Protein AF-A0A7J2KMY1-F1 (afdb_monomer_lite)

Sequence (75 aa):
MVANIIFSYALIPQIYSGFKTKKGLIEMQTSTIMALGLYAVAIAFLSLDLYFSAIMVSVSGTLWVILLIQKIKYQ

Secondary structure (DSSP, 8-state):
-HHHHHHHHHHHHHHHHHHHHT---S-HHHHHHHHHHHHHHHHHHHHTT-HHHHHHHHHHHHHHHHHHHHHHHH-

Radius of gyration: 12.86 Å; chains: 1; bounding box: 29×18×36 Å

Foldseek 3Di:
DVVLVVVLVVLVVVLVVLVVVLALPDDLVVLVCQLVVLQVVLVVCVVVVVPVSSVSSNSSSVSSVSSNVSNVRRD

pLDDT: mean 91.56, std 5.32, range [67.38, 97.31]

Structure (mmCIF, N/CA/C/O backbone):
data_AF-A0A7J2KMY1-F1
#
_entry.id   AF-A0A7J2KMY1-F1
#
loop_
_atom_site.group_PDB
_atom_site.id
_atom_site.type_symbol
_atom_site.label_atom_id
_atom_site.label_alt_id
_atom_site.label_comp_id
_atom_site.label_asym_id
_atom_site.label_entity_id
_atom_site.label_seq_id
_atom_site.pdbx_PDB_ins_code
_atom_site.Cartn_x
_atom_site.Cartn_y
_atom_site.Cartn_z
_atom_site.occupancy
_atom_site.B_iso_or_equiv
_atom_site.auth_seq_id
_atom_site.auth_comp_id
_atom_site.auth_asym_id
_atom_site.auth_atom_id
_atom_site.pdbx_PDB_model_num
ATOM 1 N N . MET A 1 1 ? 8.226 8.860 -10.184 1.00 70.19 1 MET A N 1
ATOM 2 C CA . MET A 1 1 ? 8.738 8.171 -8.974 1.00 70.19 1 MET A CA 1
ATOM 3 C C . MET A 1 1 ? 8.650 8.993 -7.709 1.00 70.19 1 MET A C 1
ATOM 5 O O . MET A 1 1 ? 8.036 8.518 -6.766 1.00 70.19 1 MET A O 1
ATOM 9 N N . VAL A 1 2 ? 9.211 10.205 -7.690 1.00 80.12 2 VAL A N 1
ATOM 10 C CA . VAL A 1 2 ? 9.166 11.097 -6.516 1.00 80.12 2 VAL A CA 1
ATOM 11 C C . VAL A 1 2 ? 7.733 11.279 -5.994 1.00 80.12 2 VAL A C 1
ATOM 13 O O . VAL A 1 2 ? 7.493 11.131 -4.803 1.00 80.12 2 VAL A O 1
ATOM 16 N N . ALA A 1 3 ? 6.756 11.450 -6.892 1.00 82.12 3 ALA A N 1
ATOM 17 C CA . ALA A 1 3 ? 5.339 11.512 -6.525 1.00 82.12 3 ALA A CA 1
ATOM 18 C C . ALA A 1 3 ? 4.834 10.264 -5.770 1.00 82.12 3 ALA A C 1
ATOM 20 O O . ALA A 1 3 ? 4.122 10.395 -4.783 1.00 82.12 3 ALA A O 1
ATOM 21 N N . ASN A 1 4 ? 5.243 9.055 -6.176 1.00 82.50 4 ASN A N 1
ATOM 22 C CA . ASN A 1 4 ? 4.821 7.813 -5.518 1.00 82.50 4 ASN A CA 1
ATOM 23 C C . ASN A 1 4 ?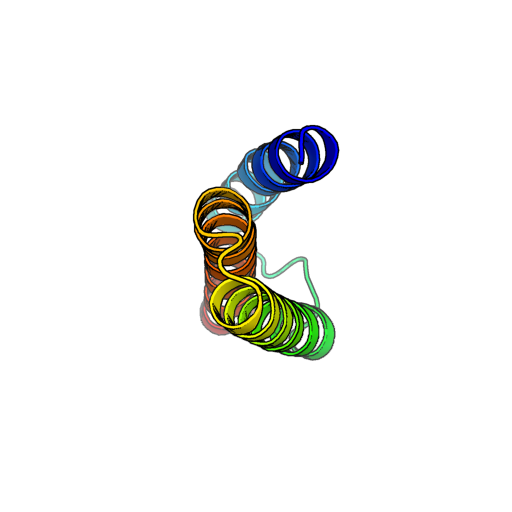 5.402 7.694 -4.096 1.00 82.50 4 ASN A C 1
ATOM 25 O O . ASN A 1 4 ? 4.723 7.228 -3.186 1.00 82.50 4 ASN A O 1
ATOM 29 N N . ILE A 1 5 ? 6.627 8.180 -3.874 1.00 86.19 5 ILE A N 1
ATOM 30 C CA . ILE A 1 5 ? 7.214 8.263 -2.526 1.00 86.19 5 ILE A CA 1
ATOM 31 C C . ILE A 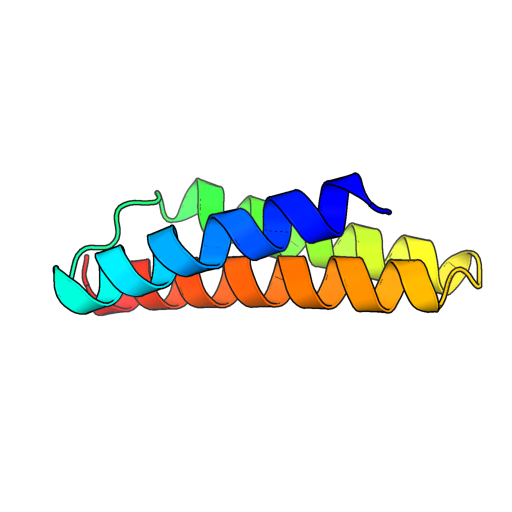1 5 ? 6.360 9.169 -1.637 1.00 86.19 5 ILE A C 1
ATOM 33 O O . ILE A 1 5 ? 5.992 8.775 -0.533 1.00 86.19 5 ILE A O 1
ATOM 37 N N . ILE A 1 6 ? 6.005 10.355 -2.138 1.00 89.12 6 ILE A N 1
ATOM 38 C CA . ILE A 1 6 ? 5.203 11.336 -1.399 1.00 89.12 6 ILE A CA 1
ATOM 39 C C . ILE A 1 6 ? 3.815 10.766 -1.077 1.00 89.12 6 ILE A C 1
ATOM 41 O O . ILE A 1 6 ? 3.367 10.851 0.065 1.00 89.12 6 ILE A O 1
ATOM 45 N N . PHE A 1 7 ? 3.154 10.127 -2.046 1.00 87.12 7 PHE A N 1
ATOM 46 C CA . PHE A 1 7 ? 1.848 9.497 -1.830 1.00 87.12 7 PHE A CA 1
ATOM 47 C C . PHE A 1 7 ? 1.915 8.326 -0.850 1.00 87.12 7 PHE A C 1
ATOM 49 O O . PHE A 1 7 ? 1.062 8.210 0.026 1.00 87.12 7 PHE A O 1
ATOM 56 N N . SER A 1 8 ? 2.956 7.500 -0.937 1.00 87.75 8 SER A N 1
ATOM 57 C CA . SER A 1 8 ? 3.171 6.400 0.007 1.00 87.75 8 SER A CA 1
ATOM 58 C C . SER A 1 8 ? 3.409 6.925 1.425 1.00 87.75 8 SER A C 1
ATOM 60 O O . SER A 1 8 ? 2.833 6.411 2.380 1.00 87.75 8 SER A O 1
ATOM 62 N N . TYR A 1 9 ? 4.185 8.000 1.573 1.00 89.56 9 TYR A N 1
ATOM 63 C CA . TYR A 1 9 ? 4.391 8.649 2.865 1.00 89.56 9 TYR A CA 1
ATOM 64 C C . TYR A 1 9 ? 3.090 9.233 3.434 1.00 89.56 9 TYR A C 1
ATOM 66 O O . TYR A 1 9 ? 2.817 9.076 4.621 1.00 89.56 9 TYR A O 1
ATOM 74 N N . ALA A 1 10 ? 2.244 9.833 2.591 1.00 90.38 10 ALA A N 1
ATOM 75 C CA . ALA A 1 10 ? 0.950 10.382 3.001 1.00 90.38 10 ALA A CA 1
ATOM 76 C C . ALA A 1 10 ? -0.041 9.314 3.511 1.00 90.38 10 ALA A C 1
ATOM 78 O O . ALA A 1 10 ? -0.920 9.627 4.314 1.00 90.38 10 ALA A O 1
ATOM 79 N N . LEU A 1 11 ? 0.111 8.048 3.108 1.00 90.56 11 LEU A N 1
ATOM 80 C CA . LEU A 1 11 ? -0.715 6.941 3.609 1.00 90.56 11 LEU A CA 1
ATOM 81 C C . LEU A 1 11 ? -0.339 6.512 5.034 1.00 90.56 11 LEU A C 1
ATOM 83 O O . LEU A 1 11 ? -1.190 6.003 5.760 1.00 90.56 11 LEU A O 1
ATOM 87 N N . ILE A 1 12 ? 0.900 6.738 5.476 1.00 92.00 12 ILE A N 1
ATOM 88 C CA . ILE A 1 12 ? 1.366 6.358 6.819 1.00 92.00 12 ILE A CA 1
ATOM 89 C C . ILE A 1 12 ? 0.522 6.999 7.940 1.00 92.00 12 ILE A C 1
ATOM 91 O O . ILE A 1 12 ? 0.027 6.254 8.793 1.00 92.00 12 ILE A O 1
ATOM 95 N N . PRO A 1 13 ? 0.293 8.331 7.979 1.00 91.12 13 PRO A N 1
ATOM 96 C CA . PRO A 1 13 ? -0.553 8.935 9.009 1.00 91.12 13 PRO A CA 1
ATOM 97 C C . PRO A 1 13 ? -2.011 8.464 8.924 1.00 91.12 13 PRO A C 1
ATOM 99 O O . PRO A 1 13 ? -2.648 8.306 9.965 1.00 91.12 13 PRO A O 1
ATOM 102 N N . GLN A 1 14 ? -2.525 8.176 7.723 1.00 89.81 14 GLN A N 1
ATOM 103 C CA . GLN A 1 14 ? -3.869 7.618 7.537 1.00 89.81 14 GLN A CA 1
ATOM 104 C C . GLN A 1 14 ? -3.985 6.231 8.180 1.00 89.81 14 GLN A C 1
ATOM 106 O O . GLN A 1 14 ? -4.907 5.978 8.957 1.00 89.81 14 GLN A O 1
ATOM 111 N N . ILE A 1 15 ? -3.011 5.356 7.915 1.00 92.12 15 ILE A N 1
ATOM 112 C CA . ILE A 1 15 ? -2.923 4.021 8.512 1.00 92.12 15 ILE A CA 1
ATOM 113 C C . ILE A 1 15 ? -2.841 4.135 10.038 1.00 92.12 15 ILE A C 1
ATOM 115 O O . ILE A 1 15 ? -3.639 3.515 10.745 1.00 92.12 15 ILE A O 1
ATOM 119 N N . TYR A 1 16 ? -1.926 4.959 10.556 1.00 92.50 16 TYR A N 1
ATOM 120 C CA . TYR A 1 16 ? -1.751 5.158 11.996 1.00 92.50 16 TYR A CA 1
ATOM 121 C C . TYR A 1 16 ? -3.035 5.667 12.669 1.00 92.50 16 TYR A C 1
ATOM 123 O O . TYR A 1 16 ? -3.469 5.113 13.682 1.00 92.50 16 TYR A O 1
ATOM 131 N N . SER A 1 17 ? -3.680 6.681 12.086 1.00 92.00 17 SER A N 1
ATOM 132 C CA . SER A 1 17 ? -4.930 7.249 12.598 1.00 92.00 17 SER A CA 1
ATOM 133 C C . SER A 1 17 ? -6.065 6.222 12.621 1.00 92.00 17 SER A C 1
ATOM 135 O O . SER A 1 17 ? -6.765 6.100 13.631 1.00 92.00 17 SER A O 1
ATOM 137 N N . GLY A 1 18 ? -6.216 5.418 11.563 1.00 87.88 18 GLY A N 1
ATOM 138 C CA . GLY A 1 18 ? -7.239 4.372 11.507 1.00 87.88 18 GLY A CA 1
ATOM 139 C C . GLY A 1 18 ? -7.035 3.272 12.559 1.00 87.88 18 GLY A C 1
ATOM 140 O O . GLY A 1 18 ? -8.000 2.828 13.179 1.00 87.88 18 GLY A O 1
ATOM 141 N N . PHE A 1 19 ? -5.785 2.890 12.861 1.00 89.62 19 PHE A N 1
ATOM 142 C CA . PHE A 1 19 ? -5.489 1.908 13.913 1.00 89.62 19 PHE A CA 1
ATOM 143 C C . PHE A 1 19 ? -5.706 2.500 15.307 1.00 89.62 19 PHE A C 1
ATOM 145 O O . PHE A 1 19 ? -6.249 1.827 16.183 1.00 89.62 19 PHE A O 1
ATOM 152 N N . LYS A 1 20 ? -5.326 3.768 15.508 1.00 91.69 20 LYS A N 1
ATOM 153 C CA . LYS A 1 20 ? -5.513 4.486 16.775 1.00 91.69 20 LYS A CA 1
ATOM 154 C C . LYS A 1 20 ? -6.991 4.683 17.106 1.00 91.69 20 LYS A C 1
ATOM 156 O O . LYS A 1 20 ? -7.396 4.486 18.248 1.00 91.69 20 LYS A O 1
ATOM 161 N N . THR A 1 21 ? -7.794 5.059 16.115 1.00 91.69 21 THR A N 1
ATOM 162 C CA . THR A 1 21 ? -9.239 5.285 16.276 1.00 91.69 21 THR A CA 1
ATOM 163 C C . THR A 1 21 ? -10.068 4.012 16.138 1.00 91.69 21 THR A C 1
ATOM 165 O O . THR A 1 21 ? -11.261 4.055 16.429 1.00 91.69 21 THR A O 1
ATOM 168 N N . LYS A 1 22 ? -9.444 2.889 15.744 1.00 88.06 22 LYS A N 1
ATOM 169 C CA . LYS A 1 22 ? -10.106 1.611 15.454 1.00 88.06 22 LYS A CA 1
ATOM 170 C C . LYS A 1 22 ? -11.253 1.792 14.456 1.00 88.06 22 LYS A C 1
ATOM 172 O O . LYS A 1 22 ? -12.359 1.328 14.708 1.00 88.06 22 LYS A O 1
ATOM 177 N N . LYS A 1 23 ? -10.988 2.492 13.349 1.00 84.56 23 LYS A N 1
ATOM 178 C CA . LYS A 1 23 ? -11.961 2.733 12.274 1.00 84.56 23 LYS A CA 1
ATOM 179 C C . LYS A 1 23 ? -11.365 2.434 10.907 1.00 84.56 23 LYS A C 1
ATOM 181 O O . LYS A 1 23 ? -10.256 2.867 10.594 1.00 84.56 23 LYS A O 1
ATOM 186 N N . GLY A 1 24 ? -12.144 1.755 10.070 1.00 85.06 24 GLY A N 1
ATOM 187 C CA . GLY A 1 24 ? -11.872 1.597 8.645 1.00 85.06 24 GLY A CA 1
ATOM 188 C C . GLY A 1 24 ? -12.378 2.797 7.846 1.00 85.06 24 GLY A C 1
ATOM 189 O O . GLY A 1 24 ? -13.453 2.732 7.254 1.00 85.06 24 GLY A O 1
ATOM 190 N N . LEU A 1 25 ? -11.622 3.901 7.842 1.00 85.94 25 LEU A N 1
ATOM 191 C CA . LEU A 1 25 ? -12.042 5.160 7.199 1.00 85.94 25 LEU A CA 1
ATOM 192 C C . LEU A 1 25 ? -12.151 5.073 5.669 1.00 85.94 25 LEU A C 1
ATOM 194 O O . LEU A 1 25 ? -12.810 5.904 5.053 1.00 85.94 25 LEU A O 1
ATOM 198 N N . ILE A 1 26 ? -11.475 4.102 5.057 1.00 90.38 26 ILE A N 1
ATOM 199 C CA . ILE A 1 26 ? -11.488 3.891 3.610 1.00 90.38 26 ILE A CA 1
ATOM 200 C C . ILE A 1 26 ? -12.464 2.765 3.286 1.00 90.38 26 ILE A C 1
ATOM 202 O O . ILE A 1 26 ? -12.433 1.705 3.912 1.00 90.38 26 ILE A O 1
ATOM 206 N N . GLU A 1 27 ? -13.300 2.984 2.274 1.00 92.12 27 GLU A N 1
ATOM 207 C CA . GLU A 1 27 ? -14.237 1.974 1.794 1.00 92.12 27 GLU A CA 1
ATOM 208 C C . GLU A 1 27 ? -13.533 0.713 1.282 1.00 92.12 27 GLU A C 1
ATOM 210 O O . GLU A 1 27 ? -12.444 0.749 0.693 1.00 92.12 27 GLU A O 1
ATOM 215 N N . MET A 1 28 ? -14.182 -0.434 1.494 1.00 90.50 28 MET A N 1
ATOM 216 C CA . MET A 1 28 ? -13.605 -1.733 1.144 1.00 90.50 28 MET A CA 1
ATOM 217 C C . MET A 1 28 ? -13.361 -1.841 -0.365 1.00 90.50 28 MET A C 1
ATOM 219 O O . MET A 1 28 ? -12.299 -2.293 -0.788 1.00 90.50 28 MET A O 1
ATOM 223 N N . GLN A 1 29 ? -14.301 -1.362 -1.185 1.00 92.25 29 GLN A N 1
ATOM 224 C CA . GLN A 1 29 ? -14.157 -1.359 -2.643 1.00 92.25 29 GLN A CA 1
ATOM 225 C C . GLN A 1 29 ? -12.957 -0.514 -3.086 1.00 92.25 29 GLN A C 1
ATOM 227 O O . GLN A 1 29 ? -12.120 -0.992 -3.849 1.00 92.25 29 GLN A O 1
ATOM 232 N N . THR A 1 30 ? -12.818 0.701 -2.545 1.00 93.12 30 THR A N 1
ATOM 233 C CA . THR A 1 30 ? -11.709 1.609 -2.867 1.00 93.12 30 THR A CA 1
ATOM 234 C C . THR A 1 30 ? -10.361 0.990 -2.519 1.00 93.12 30 THR A C 1
ATOM 236 O O . THR A 1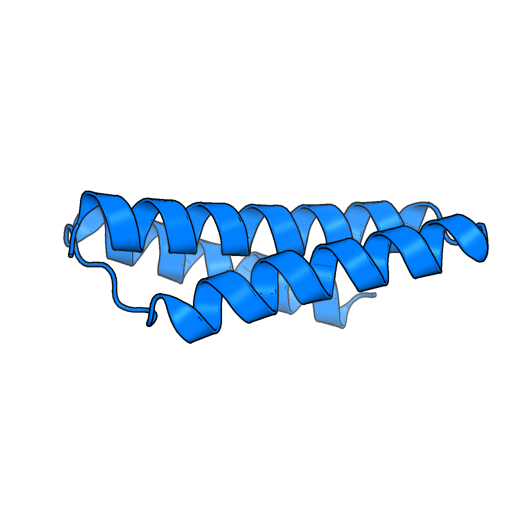 30 ? -9.465 0.955 -3.358 1.00 93.12 30 THR A O 1
ATOM 239 N N . SER A 1 31 ? -10.217 0.459 -1.302 1.00 92.94 31 SER A N 1
ATOM 240 C CA . SER A 1 31 ? -8.957 -0.155 -0.867 1.00 92.94 31 SER A CA 1
ATOM 241 C C . SER A 1 31 ? -8.607 -1.419 -1.660 1.00 92.94 31 SER A C 1
ATOM 243 O O . SER A 1 31 ? -7.440 -1.622 -1.990 1.00 92.94 31 SER A O 1
ATOM 245 N N . THR A 1 32 ? -9.609 -2.217 -2.045 1.00 94.12 32 THR A N 1
ATOM 246 C CA . THR A 1 32 ? -9.415 -3.436 -2.849 1.00 94.12 32 THR A CA 1
ATOM 247 C C . THR A 1 32 ? -8.967 -3.109 -4.268 1.00 94.12 32 THR A C 1
ATOM 249 O O . THR A 1 32 ? -7.955 -3.637 -4.731 1.00 94.12 32 THR A O 1
ATOM 252 N N . ILE A 1 33 ? -9.691 -2.216 -4.954 1.00 96.69 33 ILE A N 1
ATOM 253 C CA . ILE A 1 33 ? -9.386 -1.832 -6.338 1.00 96.69 33 ILE A CA 1
ATOM 254 C C . ILE A 1 33 ? -8.008 -1.167 -6.406 1.00 96.69 33 ILE A C 1
ATOM 256 O O . ILE A 1 33 ? -7.218 -1.498 -7.288 1.00 96.69 33 ILE A O 1
ATOM 260 N N . MET A 1 34 ? -7.681 -0.289 -5.451 1.00 95.81 34 MET A N 1
ATOM 261 C CA . MET A 1 34 ? -6.372 0.365 -5.400 1.00 95.81 34 MET A CA 1
ATOM 262 C C . MET A 1 34 ? -5.232 -0.621 -5.144 1.00 95.81 34 MET A C 1
ATOM 264 O O . MET A 1 34 ? -4.221 -0.562 -5.840 1.00 95.81 34 MET A O 1
ATOM 268 N N . ALA A 1 35 ? -5.383 -1.547 -4.191 1.00 95.06 35 ALA A N 1
ATOM 269 C CA . ALA A 1 35 ? -4.358 -2.551 -3.916 1.00 95.06 35 ALA A CA 1
ATOM 270 C C . ALA A 1 35 ? -4.081 -3.425 -5.151 1.00 95.06 35 ALA A C 1
ATOM 272 O O . ALA A 1 35 ? -2.931 -3.546 -5.576 1.00 95.06 35 ALA A O 1
ATOM 273 N N . LEU A 1 36 ? -5.131 -3.977 -5.770 1.00 96.75 36 LEU A N 1
ATOM 274 C CA . LEU A 1 36 ? -5.004 -4.808 -6.972 1.00 96.75 36 LEU A CA 1
ATOM 275 C C . LEU A 1 36 ? -4.434 -4.023 -8.157 1.00 96.75 36 LEU A C 1
ATOM 277 O O . LEU A 1 36 ? -3.528 -4.506 -8.8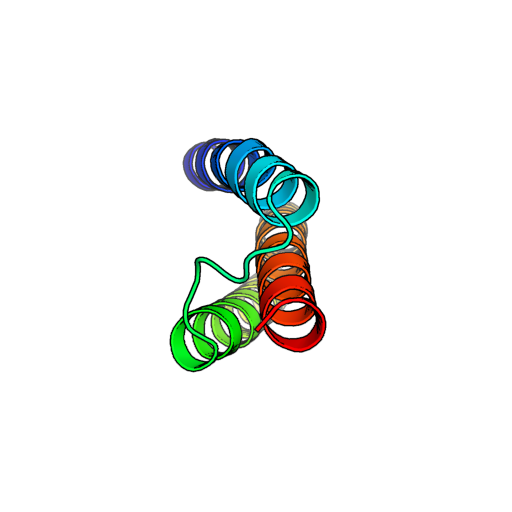35 1.00 96.75 36 LEU A O 1
ATOM 281 N N . GLY A 1 37 ? -4.923 -2.801 -8.379 1.00 96.62 37 GLY A N 1
ATOM 282 C CA . GLY A 1 37 ? -4.446 -1.929 -9.448 1.00 96.62 37 GLY A CA 1
ATOM 283 C C . GLY A 1 37 ? -2.959 -1.609 -9.314 1.00 96.62 37 GLY A C 1
ATOM 284 O O . GLY A 1 37 ? -2.220 -1.699 -10.292 1.00 96.62 37 GLY A O 1
ATOM 285 N N . LEU A 1 38 ? -2.484 -1.309 -8.102 1.00 96.06 38 LEU A N 1
ATOM 286 C CA . LEU A 1 38 ? -1.066 -1.036 -7.864 1.00 96.06 38 LEU A CA 1
ATOM 287 C C . LEU A 1 38 ? -0.197 -2.279 -8.078 1.00 96.06 38 LEU A C 1
ATOM 289 O O . LEU A 1 38 ? 0.864 -2.161 -8.686 1.00 96.06 38 LEU A O 1
ATOM 293 N N . TYR A 1 39 ? -0.638 -3.474 -7.675 1.00 96.12 39 TYR A N 1
ATOM 294 C CA . TYR A 1 39 ? 0.107 -4.696 -7.999 1.00 96.12 39 TYR A CA 1
ATOM 295 C C . TYR A 1 39 ? 0.133 -4.988 -9.502 1.00 96.12 39 TYR A C 1
ATOM 297 O O . TYR A 1 39 ? 1.182 -5.365 -10.021 1.00 96.12 39 TYR A O 1
ATOM 305 N N . ALA A 1 40 ? -0.963 -4.745 -10.226 1.00 97.31 40 ALA A N 1
ATOM 306 C CA . ALA A 1 40 ? -0.976 -4.862 -11.684 1.00 97.31 40 ALA A CA 1
ATOM 307 C C . ALA A 1 40 ? 0.023 -3.890 -12.343 1.00 97.31 40 ALA A C 1
ATOM 309 O O . ALA A 1 40 ? 0.777 -4.287 -13.231 1.00 97.31 40 ALA A O 1
ATOM 310 N N . VAL A 1 41 ? 0.100 -2.643 -11.862 1.00 95.62 41 VAL A N 1
ATOM 311 C CA . VAL A 1 41 ? 1.097 -1.658 -12.323 1.00 95.62 41 VAL A CA 1
ATOM 312 C C . VAL A 1 41 ? 2.521 -2.095 -11.971 1.00 95.62 41 VAL A C 1
ATOM 314 O O . VAL A 1 41 ? 3.424 -1.950 -12.792 1.00 95.62 41 VAL A O 1
ATOM 317 N N . ALA A 1 42 ? 2.742 -2.655 -10.780 1.00 95.06 42 ALA A N 1
ATOM 318 C CA . ALA A 1 42 ? 4.051 -3.170 -10.390 1.00 95.06 42 ALA A CA 1
ATOM 319 C C . ALA A 1 42 ? 4.510 -4.308 -11.316 1.00 95.06 42 ALA A C 1
ATOM 321 O O . ALA A 1 42 ? 5.659 -4.302 -11.750 1.00 95.06 42 ALA A O 1
ATOM 322 N N . ILE A 1 43 ? 3.609 -5.231 -11.673 1.00 96.00 43 ILE A N 1
ATOM 323 C CA . ILE A 1 43 ? 3.883 -6.310 -12.634 1.00 96.00 43 ILE A CA 1
ATOM 324 C C . ILE A 1 43 ? 4.202 -5.733 -14.016 1.00 96.00 43 ILE A C 1
ATOM 326 O O . ILE A 1 43 ? 5.199 -6.126 -14.614 1.00 96.00 43 ILE A O 1
ATOM 330 N N . ALA A 1 44 ? 3.425 -4.756 -14.495 1.00 96.88 44 ALA A N 1
ATOM 331 C CA . ALA A 1 44 ? 3.713 -4.087 -15.762 1.00 96.88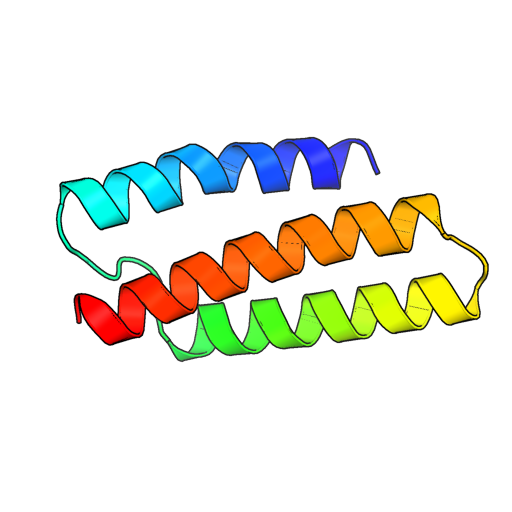 44 ALA A CA 1
ATOM 332 C C . ALA A 1 44 ? 5.110 -3.439 -15.757 1.00 96.88 44 ALA A C 1
ATOM 334 O O . ALA A 1 44 ? 5.854 -3.567 -16.722 1.00 96.88 44 ALA A O 1
ATOM 335 N N . PHE A 1 45 ? 5.514 -2.801 -14.655 1.00 95.50 45 PHE A N 1
ATOM 336 C CA . PHE A 1 45 ? 6.859 -2.237 -14.517 1.00 95.50 45 PHE A CA 1
ATOM 337 C C . PHE A 1 45 ? 7.966 -3.292 -14.470 1.00 95.50 45 PHE A C 1
ATOM 339 O O . PHE A 1 45 ? 9.041 -3.033 -15.006 1.00 95.50 45 PHE A O 1
ATOM 346 N N . LEU A 1 46 ? 7.715 -4.475 -13.901 1.00 94.56 46 LEU A N 1
ATOM 347 C CA . LEU A 1 46 ? 8.653 -5.598 -14.003 1.00 94.56 46 LEU A CA 1
ATOM 348 C C . LEU A 1 46 ? 8.812 -6.064 -15.453 1.00 94.56 46 LEU A C 1
ATOM 350 O O . LEU A 1 46 ? 9.932 -6.310 -15.881 1.00 94.56 46 LEU A O 1
ATOM 354 N N . SER A 1 47 ? 7.723 -6.123 -16.226 1.00 96.62 47 SER A N 1
ATOM 355 C CA . SER A 1 47 ? 7.773 -6.482 -17.651 1.00 96.62 47 SER A CA 1
ATOM 356 C C . SER A 1 47 ? 8.523 -5.467 -18.524 1.00 96.62 47 SER A C 1
ATOM 358 O O . SER A 1 47 ? 8.890 -5.800 -19.645 1.00 96.62 47 SER A O 1
ATOM 360 N N . LEU A 1 48 ? 8.739 -4.242 -18.032 1.00 96.31 48 LEU A N 1
ATOM 361 C CA . LEU A 1 48 ? 9.514 -3.186 -18.696 1.00 96.31 48 LEU A CA 1
ATOM 362 C C . LEU A 1 48 ? 10.944 -3.038 -18.127 1.00 96.31 48 LEU A C 1
ATOM 364 O O . LEU A 1 48 ? 11.596 -2.032 -18.398 1.00 96.31 48 LEU A O 1
ATOM 368 N N . ASP A 1 49 ? 11.418 -3.979 -17.299 1.00 95.69 49 ASP A N 1
ATOM 369 C CA . ASP A 1 49 ? 12.715 -3.910 -16.598 1.00 95.69 49 ASP A CA 1
ATOM 370 C C . ASP A 1 49 ? 12.885 -2.663 -15.696 1.00 95.69 49 ASP A C 1
ATOM 372 O O . ASP A 1 49 ? 13.987 -2.267 -15.308 1.00 95.69 49 ASP A O 1
ATOM 376 N N . LEU A 1 50 ? 11.775 -2.039 -15.286 1.00 94.38 50 LEU A N 1
ATOM 377 C CA . LEU A 1 50 ? 11.756 -0.873 -14.401 1.00 94.38 50 LEU A CA 1
ATOM 378 C C . LEU A 1 50 ? 11.737 -1.311 -12.930 1.00 94.38 50 LEU A C 1
ATOM 380 O O . LEU A 1 50 ? 10.806 -1.003 -12.180 1.00 94.38 50 LEU A O 1
ATOM 384 N N . TYR A 1 51 ? 12.784 -2.015 -12.498 1.00 93.19 51 TYR A N 1
ATOM 385 C CA . TYR A 1 51 ? 12.859 -2.661 -11.181 1.00 93.19 51 TYR A CA 1
ATOM 386 C C . TYR A 1 51 ? 12.613 -1.711 -10.008 1.00 93.19 51 TYR A C 1
ATOM 388 O O . TYR A 1 51 ? 11.794 -1.993 -9.133 1.00 93.19 51 TYR A O 1
ATOM 396 N N . PHE A 1 52 ? 13.267 -0.547 -10.001 1.00 91.75 52 PHE A N 1
ATOM 397 C CA . PHE A 1 52 ? 13.062 0.434 -8.935 1.00 91.75 52 PHE A CA 1
ATOM 398 C C . PHE A 1 52 ? 11.601 0.920 -8.906 1.00 91.75 52 PHE A C 1
ATOM 400 O O . PHE A 1 52 ? 11.024 1.100 -7.835 1.00 91.75 52 PHE A O 1
ATOM 407 N N . SER A 1 53 ? 10.952 1.060 -10.067 1.00 91.94 53 SER A N 1
ATOM 408 C CA . SER A 1 53 ? 9.546 1.481 -10.158 1.00 91.94 53 SER A CA 1
ATOM 409 C C . SER A 1 53 ? 8.618 0.414 -9.627 1.00 91.94 53 SER A C 1
ATOM 411 O O . SER A 1 53 ? 7.721 0.728 -8.843 1.00 91.94 53 SER A O 1
ATOM 413 N N . ALA A 1 54 ? 8.861 -0.834 -10.012 1.00 93.81 54 ALA A N 1
ATOM 414 C CA . ALA A 1 54 ? 8.107 -1.974 -9.532 1.00 93.81 54 ALA A CA 1
ATOM 415 C C . ALA A 1 54 ? 8.172 -2.086 -8.004 1.00 93.81 54 ALA A C 1
ATOM 417 O O . ALA A 1 54 ? 7.130 -2.222 -7.363 1.00 93.81 54 ALA A O 1
ATOM 418 N N . ILE A 1 55 ? 9.361 -1.937 -7.407 1.00 93.81 55 ILE A N 1
ATOM 419 C CA . ILE A 1 55 ? 9.539 -1.964 -5.947 1.00 93.81 55 ILE A CA 1
ATOM 420 C C . ILE A 1 55 ? 8.727 -0.847 -5.285 1.00 93.81 55 ILE A C 1
ATOM 422 O O . ILE A 1 55 ? 7.932 -1.108 -4.383 1.00 93.81 55 ILE A O 1
ATOM 426 N N . MET A 1 56 ? 8.864 0.393 -5.758 1.00 93.81 56 MET A N 1
ATOM 427 C CA . MET A 1 56 ? 8.181 1.538 -5.148 1.00 93.81 56 MET A CA 1
ATOM 428 C C . MET A 1 56 ? 6.656 1.451 -5.262 1.00 93.81 56 MET A C 1
ATOM 430 O O . MET A 1 56 ? 5.937 1.803 -4.326 1.00 93.81 56 MET A O 1
ATOM 434 N N . VAL A 1 57 ? 6.136 0.971 -6.392 1.00 94.50 57 VAL A N 1
ATOM 435 C CA . VAL A 1 57 ? 4.694 0.735 -6.559 1.00 94.50 57 VAL A CA 1
ATOM 436 C C . VAL A 1 57 ? 4.222 -0.427 -5.686 1.00 94.50 57 VAL A C 1
ATOM 438 O O . VAL A 1 57 ? 3.153 -0.324 -5.092 1.00 94.50 57 VAL A O 1
ATOM 441 N N . SER A 1 58 ? 5.029 -1.477 -5.522 1.00 94.31 58 SER A N 1
ATOM 442 C CA . SER A 1 58 ? 4.710 -2.607 -4.637 1.00 94.31 58 SER A CA 1
ATOM 443 C C . SER A 1 58 ? 4.615 -2.183 -3.169 1.00 94.31 58 SER A C 1
ATOM 445 O O . SER A 1 58 ? 3.714 -2.628 -2.456 1.00 94.31 58 SER A O 1
ATOM 447 N N . VAL A 1 59 ? 5.490 -1.276 -2.717 1.00 94.62 59 VAL A N 1
ATOM 448 C CA . VAL A 1 59 ? 5.392 -0.658 -1.381 1.00 94.62 59 VAL A CA 1
ATOM 449 C C . VAL A 1 59 ? 4.062 0.081 -1.236 1.00 94.62 59 VAL A C 1
ATOM 451 O O . VAL A 1 59 ? 3.344 -0.134 -0.261 1.00 94.62 59 VAL A O 1
ATOM 454 N N . SER A 1 60 ? 3.690 0.893 -2.228 1.00 94.62 60 SER A N 1
ATOM 455 C CA . SER A 1 60 ? 2.410 1.607 -2.219 1.00 94.62 60 SER A CA 1
ATOM 456 C C . SER A 1 60 ? 1.212 0.647 -2.202 1.00 94.62 60 SER A C 1
ATOM 458 O O . SER A 1 60 ? 0.303 0.808 -1.390 1.00 94.62 60 SER A O 1
ATOM 460 N N . GLY A 1 61 ? 1.242 -0.413 -3.017 1.00 95.31 61 GLY A N 1
ATOM 461 C CA . GLY A 1 61 ? 0.234 -1.479 -3.010 1.00 95.31 61 GLY A CA 1
ATOM 462 C C . GLY A 1 61 ? 0.104 -2.146 -1.639 1.00 95.31 61 GLY A C 1
ATOM 463 O O . GLY A 1 61 ? -1.004 -2.329 -1.142 1.00 95.31 61 GLY A O 1
ATOM 464 N N . THR A 1 62 ? 1.230 -2.399 -0.969 1.00 95.75 62 THR A N 1
ATOM 465 C CA . THR A 1 62 ? 1.261 -2.986 0.380 1.00 95.75 62 THR A CA 1
ATOM 466 C C . THR A 1 62 ? 0.610 -2.066 1.419 1.00 95.75 62 THR A C 1
ATOM 468 O O . THR A 1 62 ? -0.139 -2.536 2.274 1.00 95.75 62 THR A O 1
ATOM 471 N N . LEU A 1 63 ? 0.816 -0.747 1.332 1.00 94.94 63 LEU A N 1
ATOM 472 C CA . LEU A 1 63 ? 0.142 0.225 2.207 1.00 94.94 63 LEU A CA 1
ATOM 473 C C . LEU A 1 63 ? -1.382 0.210 2.015 1.00 94.94 63 LEU A C 1
ATOM 475 O O . LEU A 1 63 ? -2.131 0.263 2.992 1.00 94.94 63 LEU A O 1
ATOM 479 N N . TRP A 1 64 ? -1.853 0.073 0.775 1.00 95.94 64 TRP A N 1
ATOM 480 C CA . TRP A 1 64 ? -3.281 -0.077 0.485 1.00 95.94 64 TRP A CA 1
ATOM 481 C C . TRP A 1 64 ? -3.857 -1.405 0.988 1.00 95.94 64 TRP A C 1
ATOM 483 O O . TRP A 1 64 ? -4.973 -1.419 1.507 1.00 95.94 64 TRP A O 1
ATOM 493 N N . VAL A 1 65 ? -3.088 -2.497 0.936 1.00 95.31 65 VAL A N 1
ATOM 494 C CA . VAL A 1 65 ? -3.468 -3.768 1.577 1.00 95.31 65 VAL A CA 1
ATOM 495 C C . VAL A 1 65 ? -3.608 -3.598 3.091 1.00 95.31 65 VAL A C 1
ATOM 497 O O . VAL A 1 65 ? -4.564 -4.104 3.675 1.00 95.31 65 VAL A O 1
ATOM 500 N N . ILE A 1 66 ? -2.718 -2.845 3.744 1.00 94.44 66 ILE A N 1
ATOM 501 C CA . ILE A 1 66 ? -2.832 -2.563 5.184 1.00 94.44 66 ILE A CA 1
ATOM 502 C C . ILE A 1 66 ? -4.127 -1.796 5.494 1.00 94.44 66 ILE A C 1
ATOM 504 O O . ILE A 1 66 ? -4.808 -2.125 6.466 1.00 94.44 66 ILE A O 1
ATOM 508 N N . LEU A 1 67 ? -4.506 -0.816 4.666 1.00 93.12 67 LEU A N 1
ATOM 509 C CA . LEU A 1 67 ? -5.785 -0.106 4.808 1.00 93.12 67 LEU A CA 1
ATOM 510 C C . LEU A 1 67 ? -6.996 -1.026 4.597 1.00 93.12 67 LEU A C 1
ATOM 512 O O . LEU A 1 67 ? -7.985 -0.912 5.320 1.00 93.12 67 LEU A O 1
ATOM 516 N N . LEU A 1 68 ? -6.912 -1.969 3.660 1.00 92.88 68 LEU A N 1
ATOM 517 C CA . LEU A 1 68 ? -7.945 -2.984 3.454 1.00 92.88 68 LEU A CA 1
ATOM 518 C C . LEU A 1 68 ? -8.087 -3.891 4.684 1.00 92.88 68 LEU A C 1
ATOM 520 O O . LEU A 1 68 ? -9.195 -4.100 5.176 1.00 92.88 68 LEU A O 1
ATOM 524 N N . ILE A 1 69 ? -6.971 -4.372 5.239 1.00 92.44 69 ILE A N 1
ATOM 525 C CA . ILE A 1 69 ? -6.955 -5.168 6.478 1.00 92.44 69 ILE A CA 1
ATOM 526 C C . ILE A 1 69 ? -7.548 -4.363 7.639 1.00 92.44 69 ILE A C 1
ATOM 528 O O . ILE A 1 69 ? -8.316 -4.894 8.442 1.00 92.44 69 ILE A O 1
ATOM 532 N N . GLN A 1 70 ? -7.223 -3.072 7.723 1.00 91.25 70 GLN A N 1
ATOM 533 C CA . GLN A 1 70 ? -7.797 -2.173 8.715 1.00 91.25 70 GLN A CA 1
ATOM 534 C C . GLN A 1 70 ? -9.321 -2.069 8.565 1.00 91.25 70 GLN A C 1
ATOM 536 O O . GLN A 1 70 ? -10.022 -2.180 9.569 1.00 91.25 70 GLN A O 1
ATOM 541 N N . LYS A 1 71 ? -9.849 -1.932 7.342 1.00 90.69 71 LYS A N 1
ATOM 542 C CA . LYS A 1 71 ? -11.299 -1.923 7.091 1.00 90.69 71 LYS A CA 1
ATOM 543 C C . LYS A 1 71 ? -11.970 -3.233 7.505 1.00 90.69 71 LYS A C 1
ATOM 545 O O . LYS A 1 71 ? -12.995 -3.194 8.175 1.00 90.69 71 LYS A O 1
ATOM 550 N N . ILE A 1 72 ? -11.366 -4.377 7.184 1.00 91.56 72 ILE A N 1
ATOM 551 C CA . ILE A 1 72 ? -11.889 -5.696 7.579 1.00 91.56 72 ILE A CA 1
ATOM 552 C C . ILE A 1 72 ? -11.917 -5.851 9.106 1.00 91.56 72 ILE A C 1
ATOM 554 O O . ILE A 1 72 ? -12.877 -6.384 9.655 1.00 91.56 72 ILE A O 1
ATOM 558 N N . LYS A 1 73 ? -10.875 -5.389 9.805 1.00 91.81 73 LYS A N 1
ATOM 559 C CA . LYS A 1 73 ? -10.750 -5.571 11.258 1.00 91.81 73 LYS A CA 1
ATOM 560 C C . LYS A 1 73 ? -11.613 -4.609 12.075 1.00 91.81 73 LYS A C 1
ATOM 562 O O . LYS A 1 73 ? -12.043 -4.974 13.166 1.00 91.81 73 LYS A O 1
ATOM 567 N N . TYR A 1 74 ? -11.792 -3.379 11.602 1.00 85.81 74 TYR A N 1
ATOM 568 C CA . TYR A 1 74 ? -12.345 -2.288 12.408 1.00 85.81 74 TYR A CA 1
ATOM 569 C C . TYR A 1 74 ? -13.710 -1.761 11.952 1.00 85.81 74 TYR A C 1
ATOM 571 O O . TYR A 1 74 ? -14.179 -0.830 12.592 1.00 85.81 74 TYR A O 1
ATOM 579 N N . GLN A 1 75 ? -14.311 -2.357 10.911 1.00 67.38 75 GLN A N 1
ATOM 580 C CA . GLN A 1 75 ? -15.604 -2.009 10.289 1.00 67.38 75 GLN A CA 1
ATOM 581 C C . GLN A 1 75 ? -15.844 -0.511 10.032 1.00 67.38 75 GLN A C 1
ATOM 583 O O . GLN A 1 75 ? -16.135 0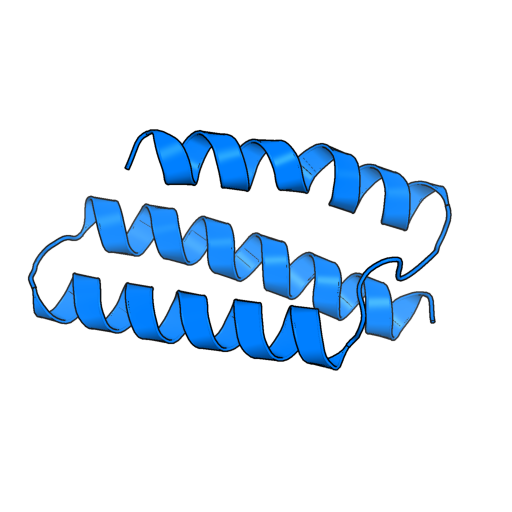.272 10.958 1.00 67.38 75 GLN A O 1
#